Protein AF-K7MTC1-F1 (afdb_monomer_lite)

pLDDT: mean 80.87, std 8.47, range [47.0, 90.94]

Foldseek 3Di:
DKFKWKFDDADPVQWTWTAGPVRDTDRPHGHDPDPVSVCVVVVCVVVVWIKIFIWDDDPNDIDGDDIDTPGDDD

Radius of gyration: 11.88 Å; chains: 1; bounding box: 27×22×36 Å

Structure (mmCIF, N/CA/C/O backbone):
data_AF-K7MTC1-F1
#
_entry.id   AF-K7MTC1-F1
#
loop_
_atom_site.group_PDB
_atom_site.id
_atom_site.type_symbol
_atom_site.label_atom_id
_atom_site.label_alt_id
_atom_site.label_comp_id
_atom_site.label_asym_id
_atom_site.label_entity_id
_atom_site.label_seq_id
_atom_site.pdbx_PDB_ins_code
_atom_site.Cartn_x
_atom_site.Cartn_y
_atom_site.Cartn_z
_atom_site.occupancy
_atom_site.B_iso_or_equiv
_atom_site.auth_seq_id
_atom_site.auth_comp_id
_atom_site.auth_asym_id
_atom_site.auth_atom_id
_atom_site.pdbx_PDB_model_num
ATOM 1 N N . THR A 1 1 ? -17.531 -4.394 4.354 1.00 77.12 1 THR A N 1
ATOM 2 C CA . THR A 1 1 ? -17.627 -3.532 3.158 1.00 77.12 1 THR A CA 1
ATOM 3 C C . THR A 1 1 ? -16.319 -3.572 2.408 1.00 77.12 1 THR A C 1
ATOM 5 O O . THR A 1 1 ? -15.279 -3.633 3.049 1.00 77.12 1 THR A O 1
ATOM 8 N N . HIS A 1 2 ? -16.365 -3.600 1.076 1.00 79.25 2 HIS A N 1
ATOM 9 C CA . HIS A 1 2 ? -15.162 -3.591 0.248 1.00 79.25 2 HIS A CA 1
ATOM 10 C C . HIS A 1 2 ? -14.858 -2.166 -0.217 1.00 79.25 2 HIS A C 1
ATOM 12 O O . HIS A 1 2 ? -15.693 -1.541 -0.876 1.00 79.25 2 HIS A O 1
ATOM 18 N N . HIS A 1 3 ? -13.672 -1.667 0.116 1.00 83.88 3 HIS A N 1
ATOM 19 C CA . HIS A 1 3 ? -13.199 -0.350 -0.278 1.00 83.88 3 HIS A CA 1
ATOM 20 C C . HIS A 1 3 ? -11.979 -0.496 -1.178 1.00 83.88 3 HIS A C 1
ATOM 22 O O . HIS A 1 3 ? -10.995 -1.131 -0.819 1.00 83.88 3 HIS A O 1
ATOM 28 N N . ASN A 1 4 ? -12.068 0.094 -2.367 1.00 86.25 4 ASN A N 1
ATOM 29 C CA . ASN A 1 4 ? -10.953 0.171 -3.298 1.00 86.25 4 ASN A CA 1
ATOM 30 C C . ASN A 1 4 ? -10.363 1.568 -3.198 1.00 86.25 4 ASN A C 1
ATOM 32 O O . ASN A 1 4 ? -11.091 2.553 -3.372 1.00 86.25 4 ASN A O 1
ATOM 36 N N . TYR A 1 5 ? -9.066 1.635 -2.965 1.00 89.12 5 TYR A N 1
ATOM 37 C CA . TYR A 1 5 ? -8.318 2.869 -2.889 1.00 89.12 5 TYR A CA 1
ATOM 38 C C . TYR A 1 5 ? -7.212 2.851 -3.927 1.00 89.12 5 TYR A C 1
ATOM 40 O O . TYR A 1 5 ? -6.550 1.837 -4.114 1.00 89.12 5 TYR A O 1
ATOM 48 N N . GLN A 1 6 ? -7.024 3.957 -4.625 1.00 89.19 6 GLN A N 1
ATOM 49 C CA . GLN A 1 6 ? -5.963 4.072 -5.607 1.00 89.19 6 GLN A CA 1
ATOM 50 C C . GLN A 1 6 ? -4.679 4.471 -4.894 1.00 89.19 6 GLN A C 1
ATOM 52 O O . GLN A 1 6 ? -4.654 5.485 -4.211 1.00 89.19 6 GLN A O 1
ATOM 57 N N . LEU A 1 7 ? -3.617 3.700 -5.039 1.00 87.69 7 LEU A N 1
ATOM 58 C CA . LEU A 1 7 ? -2.308 4.101 -4.562 1.00 87.69 7 LEU A CA 1
ATOM 59 C C . LEU A 1 7 ? -1.802 5.287 -5.383 1.00 87.69 7 LEU A C 1
ATOM 61 O O . LEU A 1 7 ? -1.751 5.215 -6.610 1.00 87.69 7 LEU A O 1
ATOM 65 N N . ILE A 1 8 ? -1.462 6.370 -4.687 1.00 89.69 8 ILE A N 1
ATOM 66 C CA . ILE A 1 8 ? -0.985 7.622 -5.285 1.00 89.69 8 ILE A CA 1
ATOM 67 C C . ILE A 1 8 ? 0.396 8.037 -4.796 1.00 89.69 8 ILE A C 1
ATOM 69 O O . ILE A 1 8 ? 1.033 8.837 -5.471 1.00 89.69 8 ILE A O 1
ATOM 73 N N . ASP A 1 9 ? 0.837 7.545 -3.640 1.00 89.31 9 ASP A N 1
ATOM 74 C CA . ASP A 1 9 ? 2.172 7.821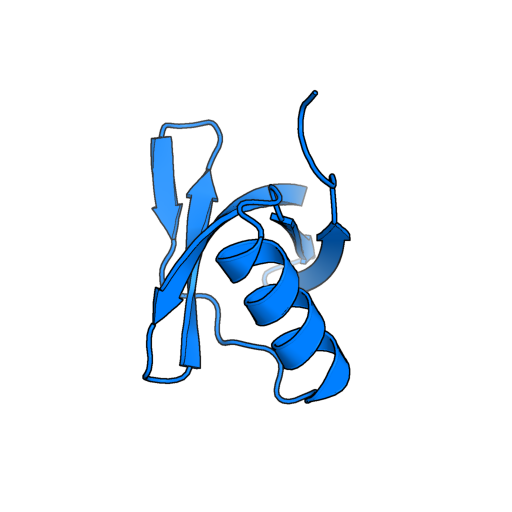 -3.123 1.00 89.31 9 ASP A CA 1
ATOM 75 C C . ASP A 1 9 ? 2.608 6.725 -2.143 1.00 89.31 9 ASP A C 1
ATOM 77 O O . ASP A 1 9 ? 1.779 6.033 -1.543 1.00 89.31 9 ASP A O 1
ATOM 81 N N . ILE A 1 10 ? 3.918 6.537 -2.015 1.00 85.62 10 ILE A N 1
ATOM 82 C CA . ILE A 1 10 ? 4.528 5.568 -1.105 1.00 85.62 10 ILE A CA 1
ATOM 83 C C . ILE A 1 10 ? 5.521 6.329 -0.236 1.00 85.62 10 ILE A C 1
ATOM 85 O O . ILE A 1 10 ? 6.573 6.759 -0.707 1.00 85.62 10 ILE A O 1
ATOM 89 N N . ALA A 1 11 ? 5.215 6.445 1.051 1.00 85.75 11 ALA A N 1
ATOM 90 C CA . ALA A 1 11 ? 6.108 7.065 2.008 1.00 85.75 11 ALA A CA 1
ATOM 91 C C . ALA A 1 11 ? 7.353 6.196 2.238 1.00 85.75 11 ALA A C 1
ATOM 93 O O . ALA A 1 11 ? 7.273 4.970 2.374 1.00 85.75 11 ALA A O 1
ATOM 94 N N . GLU A 1 12 ? 8.506 6.851 2.369 1.00 81.56 12 GLU A N 1
ATOM 95 C CA . GLU A 1 12 ? 9.791 6.198 2.651 1.00 81.56 12 GLU A CA 1
ATOM 96 C C . GLU A 1 12 ? 9.787 5.436 3.989 1.00 81.56 12 GLU A C 1
ATOM 98 O O . GLU A 1 12 ? 10.455 4.413 4.120 1.00 81.56 12 GLU A O 1
ATOM 103 N N . ASP A 1 13 ? 8.957 5.870 4.944 1.00 84.88 13 ASP A N 1
ATOM 104 C CA . ASP A 1 13 ? 8.780 5.226 6.254 1.00 84.88 13 ASP A CA 1
ATOM 105 C C . ASP A 1 13 ? 8.023 3.881 6.185 1.00 84.88 13 ASP A C 1
ATOM 107 O O . ASP A 1 13 ? 7.892 3.162 7.175 1.00 84.88 13 ASP A O 1
ATOM 111 N N . GLY A 1 14 ? 7.528 3.500 5.003 1.00 82.31 14 GLY A N 1
ATOM 112 C CA . GLY A 1 14 ? 6.796 2.251 4.825 1.00 82.31 14 GLY A CA 1
ATOM 113 C C . GLY A 1 14 ? 5.276 2.408 4.887 1.00 82.31 14 GLY A C 1
ATOM 114 O O . GLY A 1 14 ? 4.587 1.443 5.213 1.00 82.31 14 GLY A O 1
ATOM 115 N N . PHE A 1 15 ? 4.740 3.592 4.594 1.00 86.88 15 PHE A N 1
ATOM 116 C CA . PHE A 1 15 ? 3.296 3.851 4.527 1.00 86.88 15 PHE A CA 1
ATOM 117 C C . PHE A 1 15 ? 2.836 4.063 3.081 1.00 86.88 15 PHE A C 1
ATOM 119 O O . PHE A 1 15 ? 3.593 4.528 2.235 1.00 86.88 15 PHE A O 1
ATOM 126 N N . LEU A 1 16 ? 1.593 3.692 2.788 1.00 85.38 16 LEU A N 1
ATOM 127 C CA . LEU A 1 16 ? 0.950 3.842 1.489 1.00 85.38 16 LEU A CA 1
ATOM 128 C C . LEU A 1 16 ? -0.090 4.957 1.557 1.00 85.38 16 LEU A C 1
ATOM 130 O O . LEU A 1 16 ? -1.021 4.881 2.359 1.00 85.38 16 LEU A O 1
ATOM 134 N N . SER A 1 17 ? 0.026 5.932 0.661 1.00 89.81 17 SER A N 1
ATOM 135 C CA . SER A 1 17 ? -0.966 6.983 0.463 1.00 89.81 17 SER A CA 1
ATOM 136 C C . SER A 1 17 ? -1.972 6.546 -0.582 1.00 89.81 17 SER A C 1
ATOM 138 O O . SER A 1 17 ? -1.674 6.407 -1.773 1.00 89.81 17 SER A O 1
ATOM 140 N N . LEU A 1 18 ? -3.196 6.323 -0.127 1.00 88.81 18 LEU A N 1
ATOM 141 C CA . LEU A 1 18 ? -4.261 5.783 -0.946 1.00 88.81 18 LEU A CA 1
ATOM 142 C C . LEU A 1 18 ? -5.385 6.797 -1.126 1.00 88.81 18 LEU A C 1
ATOM 144 O O . LEU A 1 18 ? -6.005 7.247 -0.167 1.00 88.81 18 LEU A O 1
ATOM 148 N N . LEU A 1 19 ? -5.702 7.129 -2.368 1.00 90.94 19 LEU A N 1
ATOM 149 C CA . LEU A 1 19 ? -6.795 8.006 -2.738 1.00 90.94 19 LEU A CA 1
ATOM 150 C C . LEU A 1 19 ? -8.117 7.234 -2.803 1.00 90.94 19 LEU A C 1
ATOM 152 O O . LEU A 1 19 ? -8.303 6.272 -3.552 1.00 90.94 19 LEU A O 1
ATOM 156 N N . THR A 1 20 ? -9.080 7.693 -2.018 1.00 86.25 20 THR A N 1
ATOM 157 C CA . THR A 1 20 ? -10.470 7.246 -2.074 1.00 86.25 20 THR A CA 1
ATOM 158 C C . THR A 1 20 ? -11.202 7.895 -3.254 1.00 86.25 20 THR A C 1
ATOM 160 O O . THR A 1 20 ? -10.890 9.012 -3.659 1.00 86.25 20 THR A O 1
ATOM 163 N N . LYS A 1 21 ? -12.279 7.268 -3.744 1.00 80.69 21 LYS A N 1
ATOM 164 C CA . LYS A 1 21 ? -13.166 7.880 -4.760 1.00 80.69 21 LYS A CA 1
ATOM 165 C C . LYS A 1 21 ? -13.839 9.182 -4.303 1.00 80.69 21 LYS A C 1
ATOM 167 O O . LYS A 1 21 ? -14.346 9.922 -5.137 1.00 80.69 21 LYS A O 1
ATOM 172 N N . ASN A 1 22 ? -13.846 9.453 -2.998 1.00 85.44 22 ASN A N 1
ATOM 173 C CA . ASN A 1 22 ? -14.364 10.697 -2.433 1.00 85.44 22 ASN A CA 1
ATOM 174 C C . ASN A 1 22 ? -13.344 11.848 -2.498 1.00 85.44 22 ASN A C 1
ATOM 176 O O . ASN A 1 22 ? -13.675 12.952 -2.083 1.00 85.44 22 ASN A O 1
ATOM 180 N N . GLY A 1 23 ? -12.110 11.601 -2.952 1.00 85.81 23 GLY A N 1
ATOM 181 C CA . GLY A 1 23 ? -11.029 12.591 -2.947 1.00 85.81 23 GLY A CA 1
ATOM 182 C C . GLY A 1 23 ? -10.284 12.708 -1.613 1.00 85.81 23 GLY A C 1
ATOM 183 O O . GLY A 1 23 ? -9.429 13.571 -1.473 1.00 85.81 23 GLY A O 1
ATOM 184 N N . ASN A 1 24 ? -10.582 11.845 -0.635 1.00 89.00 24 ASN A N 1
ATOM 185 C CA . ASN A 1 24 ? -9.781 11.743 0.590 1.00 89.00 24 ASN A CA 1
ATOM 186 C C . ASN A 1 24 ? -8.536 10.895 0.334 1.00 89.00 24 ASN A C 1
ATOM 188 O O . ASN A 1 24 ? -8.637 9.890 -0.371 1.00 89.00 24 ASN A O 1
ATOM 192 N N . THR A 1 25 ? -7.419 11.251 0.956 1.00 88.81 25 THR A N 1
ATOM 193 C CA . THR A 1 25 ? -6.196 10.443 1.021 1.00 88.81 25 THR A CA 1
ATOM 194 C C . THR A 1 25 ? -6.157 9.670 2.343 1.00 88.81 25 THR A C 1
ATOM 196 O O . THR A 1 25 ? -6.569 10.189 3.380 1.00 88.81 25 THR A O 1
ATOM 199 N N . LYS A 1 26 ? -5.730 8.405 2.311 1.00 87.19 26 LYS A N 1
ATOM 200 C CA . LYS A 1 26 ? -5.513 7.554 3.488 1.00 87.19 26 LYS A CA 1
ATOM 201 C C . LYS A 1 26 ? -4.052 7.131 3.502 1.00 87.19 26 LYS A C 1
ATOM 203 O O . LYS A 1 26 ? -3.653 6.325 2.672 1.00 87.19 26 LYS A O 1
ATOM 208 N N . ASP A 1 27 ? -3.311 7.655 4.468 1.00 88.06 27 ASP A N 1
ATOM 209 C CA . ASP A 1 27 ? -1.874 7.408 4.685 1.00 88.06 27 ASP A CA 1
ATOM 210 C C . ASP A 1 27 ? -1.623 6.418 5.840 1.00 88.06 27 ASP A C 1
ATOM 212 O O . ASP A 1 27 ? -0.509 6.221 6.307 1.00 88.06 27 ASP A O 1
ATOM 216 N N . ASP A 1 28 ? -2.698 5.805 6.330 1.00 85.69 28 ASP A N 1
ATOM 217 C CA . ASP A 1 28 ? -2.727 4.937 7.509 1.00 85.69 28 ASP A CA 1
ATOM 218 C C . 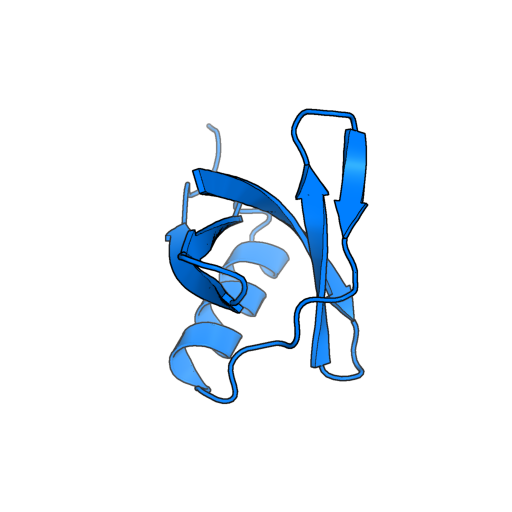ASP A 1 28 ? -2.459 3.458 7.162 1.00 85.69 28 ASP A C 1
ATOM 220 O O . ASP A 1 28 ? -2.305 2.615 8.044 1.00 85.69 28 ASP A O 1
ATOM 224 N N . LEU A 1 29 ? -2.389 3.115 5.867 1.00 81.94 29 LEU A N 1
ATOM 225 C CA . LEU A 1 29 ? -2.057 1.755 5.451 1.00 81.94 29 LEU A CA 1
ATOM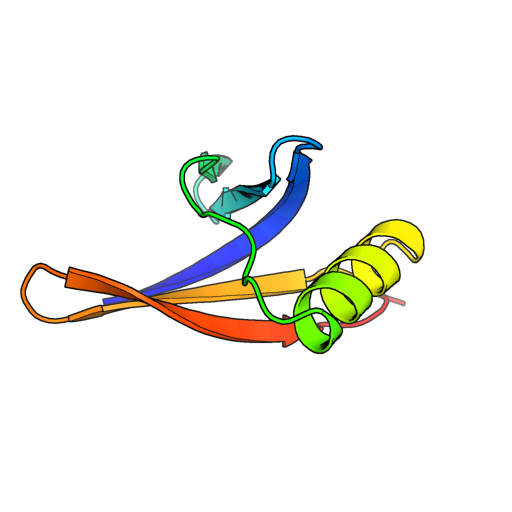 226 C C . LEU A 1 29 ? -0.549 1.556 5.382 1.00 81.94 29 LEU A C 1
ATOM 228 O O . LEU A 1 29 ? 0.153 2.202 4.612 1.00 81.94 29 LEU A O 1
ATOM 232 N N . LYS A 1 30 ? -0.061 0.593 6.158 1.00 82.19 30 LYS A N 1
ATOM 233 C CA . LYS A 1 30 ? 1.334 0.169 6.118 1.00 82.19 30 LYS A CA 1
ATOM 234 C C . LYS A 1 30 ? 1.610 -0.679 4.874 1.00 82.19 30 LYS A C 1
ATOM 236 O O . LYS A 1 30 ? 0.786 -1.510 4.487 1.00 82.19 30 LYS A O 1
ATOM 241 N N . LEU A 1 31 ? 2.779 -0.481 4.267 1.00 79.56 31 LEU A N 1
ATOM 242 C CA . LEU A 1 31 ? 3.299 -1.335 3.202 1.00 79.56 31 LEU A CA 1
ATOM 243 C C . LEU A 1 31 ? 3.317 -2.803 3.665 1.00 79.56 31 LEU A C 1
ATOM 245 O O . LEU A 1 31 ? 3.654 -3.075 4.824 1.00 79.56 31 LEU A O 1
ATOM 249 N N . PRO A 1 32 ? 2.992 -3.765 2.781 1.00 74.00 32 PRO A N 1
ATOM 250 C CA . PRO A 1 32 ? 3.228 -5.167 3.081 1.00 74.00 32 PRO A CA 1
ATOM 251 C C . PRO A 1 32 ? 4.722 -5.388 3.349 1.00 74.00 32 PRO A C 1
ATOM 253 O O . PRO A 1 32 ? 5.577 -4.834 2.662 1.00 74.00 32 PRO A O 1
ATOM 256 N N . THR A 1 33 ? 5.037 -6.233 4.329 1.00 78.62 33 THR A N 1
ATOM 257 C CA . THR A 1 33 ? 6.409 -6.695 4.606 1.00 78.62 33 THR A CA 1
ATOM 258 C C . THR A 1 33 ? 6.950 -7.638 3.532 1.00 78.62 33 THR A C 1
ATOM 260 O O . THR A 1 33 ? 8.117 -8.012 3.575 1.00 78.62 33 THR A O 1
ATOM 263 N N . ASP A 1 34 ? 6.104 -8.038 2.586 1.00 83.19 34 ASP A N 1
ATOM 264 C CA . ASP A 1 34 ? 6.463 -8.919 1.488 1.00 83.19 34 ASP A CA 1
ATOM 265 C C . ASP A 1 34 ? 7.229 -8.144 0.405 1.00 83.19 34 ASP A C 1
ATOM 267 O O . ASP A 1 34 ? 6.677 -7.262 -0.260 1.00 83.19 34 ASP A O 1
ATOM 271 N N . GLU A 1 35 ? 8.511 -8.471 0.222 1.00 82.12 35 GLU A N 1
ATOM 272 C CA . GLU A 1 35 ? 9.381 -7.828 -0.771 1.00 82.12 35 GLU A CA 1
ATOM 273 C C . GLU A 1 35 ? 8.841 -7.949 -2.200 1.00 82.12 35 GLU A C 1
ATOM 275 O O . GLU A 1 35 ? 9.052 -7.037 -3.002 1.00 82.12 35 GLU A O 1
ATOM 280 N N . SER A 1 36 ? 8.124 -9.031 -2.530 1.00 83.31 36 SER A N 1
ATOM 281 C CA . SER A 1 36 ? 7.570 -9.214 -3.873 1.00 83.31 36 SER A CA 1
ATOM 282 C C . SER A 1 36 ? 6.461 -8.199 -4.138 1.00 83.31 36 SER A C 1
ATOM 284 O O . SER A 1 36 ? 6.488 -7.510 -5.159 1.00 83.31 36 SER A O 1
ATOM 286 N N . LEU A 1 37 ? 5.544 -8.027 -3.180 1.00 81.12 37 LEU A N 1
ATOM 287 C CA . LEU A 1 37 ? 4.489 -7.014 -3.260 1.00 81.12 37 LEU A CA 1
ATOM 288 C C . LEU A 1 37 ? 5.055 -5.598 -3.238 1.00 81.12 37 LEU A C 1
ATOM 290 O O . LEU A 1 37 ? 4.609 -4.743 -3.997 1.00 81.12 37 LEU A O 1
ATOM 294 N N . LEU A 1 38 ? 6.045 -5.345 -2.384 1.00 81.62 38 LEU A N 1
ATOM 295 C CA . LEU A 1 38 ? 6.672 -4.035 -2.264 1.00 81.62 38 LEU A CA 1
ATOM 296 C C . LEU A 1 38 ? 7.398 -3.656 -3.560 1.00 81.62 38 LEU A C 1
ATOM 298 O O . LEU A 1 38 ? 7.273 -2.523 -4.021 1.00 81.62 38 LEU A O 1
ATOM 302 N N . THR A 1 39 ? 8.084 -4.615 -4.185 1.00 84.69 39 THR A N 1
ATOM 303 C CA . THR A 1 39 ? 8.691 -4.442 -5.509 1.00 84.69 39 THR A CA 1
ATOM 304 C C . THR A 1 39 ? 7.630 -4.171 -6.564 1.00 84.69 39 THR A C 1
ATOM 306 O O . THR A 1 39 ? 7.775 -3.203 -7.291 1.00 84.69 39 THR A O 1
ATOM 309 N N . GLN A 1 40 ? 6.538 -4.940 -6.616 1.00 82.69 40 GLN A N 1
ATOM 310 C CA . GLN A 1 40 ? 5.445 -4.708 -7.573 1.00 82.69 40 GLN A CA 1
ATOM 311 C C . GLN A 1 40 ? 4.786 -3.338 -7.401 1.00 82.69 40 GLN A C 1
ATOM 313 O O . GLN A 1 40 ? 4.469 -2.670 -8.380 1.00 82.69 40 GLN A O 1
ATOM 318 N N . ILE A 1 41 ? 4.586 -2.911 -6.154 1.00 82.75 41 ILE A N 1
ATOM 319 C CA . ILE A 1 41 ? 4.025 -1.603 -5.838 1.00 82.75 41 ILE A CA 1
ATOM 320 C C . ILE A 1 41 ? 4.987 -0.491 -6.278 1.00 82.75 41 ILE A C 1
ATOM 322 O O . ILE A 1 41 ? 4.567 0.457 -6.935 1.00 82.75 41 ILE A O 1
ATOM 326 N N . LYS A 1 42 ? 6.278 -0.607 -5.947 1.00 83.75 42 LYS A N 1
ATOM 327 C CA . LYS A 1 42 ? 7.295 0.368 -6.361 1.00 83.75 42 LYS A CA 1
ATOM 328 C C . LYS A 1 42 ? 7.479 0.407 -7.875 1.00 83.75 42 LYS A C 1
ATOM 330 O O . LYS A 1 42 ? 7.605 1.495 -8.420 1.00 83.75 42 LYS A O 1
ATOM 335 N N . ASP A 1 43 ? 7.480 -0.751 -8.530 1.00 86.25 43 ASP A N 1
ATOM 336 C CA . ASP A 1 43 ? 7.605 -0.910 -9.982 1.00 86.25 43 ASP A CA 1
ATOM 337 C C . ASP A 1 43 ? 6.396 -0.295 -10.698 1.00 86.25 43 ASP A C 1
ATOM 339 O O . ASP A 1 43 ? 6.533 0.572 -11.556 1.00 86.25 43 ASP A O 1
ATOM 343 N N . GLY A 1 44 ? 5.185 -0.617 -10.235 1.00 83.75 44 GLY A N 1
ATOM 344 C CA . GLY A 1 44 ? 3.976 0.016 -10.741 1.00 83.75 44 GLY A CA 1
ATOM 345 C C . GLY A 1 44 ? 3.974 1.525 -10.518 1.00 83.75 44 GLY A C 1
ATOM 346 O O . GLY A 1 44 ? 3.631 2.271 -11.427 1.00 83.75 44 GLY A O 1
ATOM 347 N N . PHE A 1 45 ? 4.431 1.994 -9.359 1.00 82.06 45 PHE A N 1
ATOM 348 C CA . PHE A 1 45 ? 4.516 3.422 -9.081 1.00 82.06 45 PHE A CA 1
ATOM 349 C C . PHE A 1 45 ? 5.557 4.142 -9.954 1.00 82.06 45 PHE A C 1
ATOM 351 O O . PHE A 1 45 ? 5.249 5.192 -10.515 1.00 82.06 45 PHE A O 1
ATOM 358 N N . VAL A 1 46 ? 6.761 3.578 -10.128 1.00 83.19 46 VAL A N 1
ATOM 359 C CA . VAL A 1 46 ? 7.815 4.175 -10.973 1.00 83.19 46 VAL A CA 1
ATOM 360 C C . VAL A 1 46 ? 7.440 4.158 -12.454 1.00 83.19 46 VAL A C 1
ATOM 362 O O . VAL A 1 46 ? 7.763 5.095 -13.178 1.00 83.19 46 VAL A O 1
ATOM 365 N N . GLU A 1 47 ? 6.711 3.136 -12.904 1.00 84.94 47 GLU A N 1
ATOM 366 C CA . GLU A 1 47 ? 6.162 3.083 -14.259 1.00 84.94 47 GLU A CA 1
ATOM 367 C C . GLU A 1 47 ? 4.957 4.018 -14.454 1.00 84.94 47 GLU A C 1
ATOM 369 O O . GLU A 1 47 ? 4.507 4.204 -15.585 1.00 84.94 47 GLU A O 1
ATOM 374 N N . GLY A 1 48 ? 4.414 4.605 -13.381 1.00 77.88 48 GLY A N 1
ATOM 375 C CA . GLY A 1 48 ? 3.180 5.391 -13.432 1.00 77.88 48 GLY A CA 1
ATOM 376 C C . GLY A 1 48 ? 1.934 4.538 -13.694 1.00 77.88 48 GLY A C 1
ATOM 377 O O . GLY A 1 48 ? 0.926 5.044 -14.191 1.00 77.88 48 GLY A O 1
ATOM 378 N N . LYS A 1 49 ? 1.989 3.237 -13.387 1.00 82.19 49 LYS A N 1
ATOM 379 C CA . LYS A 1 49 ? 0.826 2.348 -13.387 1.00 82.19 49 LYS A CA 1
ATOM 380 C C . LYS A 1 49 ? -0.086 2.731 -12.232 1.00 82.19 49 LYS A C 1
ATOM 382 O O . LYS A 1 49 ? 0.346 2.934 -11.098 1.00 82.19 49 LYS A O 1
ATOM 387 N N . ASP A 1 50 ? -1.381 2.752 -12.506 1.00 83.94 50 ASP A N 1
ATOM 388 C CA . ASP A 1 50 ? -2.356 2.852 -11.439 1.00 83.94 50 ASP A CA 1
ATOM 389 C C . ASP A 1 50 ? -2.372 1.520 -10.653 1.00 83.94 50 ASP A C 1
ATOM 391 O O . ASP A 1 50 ? -2.497 0.421 -11.208 1.00 83.94 50 ASP A O 1
ATOM 395 N N . LEU A 1 51 ? -2.248 1.620 -9.334 1.00 86.50 51 LEU A N 1
ATOM 396 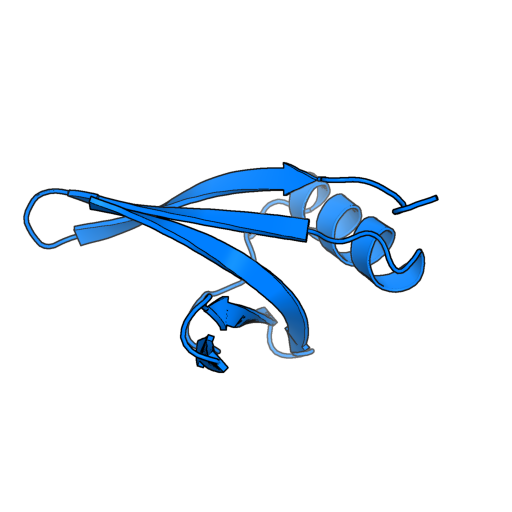C CA . LEU A 1 51 ? -2.317 0.496 -8.405 1.00 86.50 51 LEU A CA 1
ATOM 397 C C . LEU A 1 51 ? -3.547 0.694 -7.519 1.00 86.50 51 LEU A C 1
ATOM 399 O O . LEU A 1 51 ? -3.785 1.784 -7.010 1.00 86.50 51 LEU A O 1
ATOM 403 N N . VAL A 1 52 ? -4.359 -0.343 -7.340 1.00 87.88 52 VAL A N 1
ATOM 404 C CA . VAL A 1 52 ? -5.595 -0.286 -6.554 1.00 87.88 52 VAL A CA 1
ATOM 405 C C . VAL A 1 52 ? -5.498 -1.241 -5.375 1.00 87.88 52 VAL A C 1
ATOM 407 O O . VAL A 1 52 ? -5.444 -2.458 -5.529 1.00 87.88 52 VAL A O 1
ATOM 410 N N . VAL A 1 53 ? -5.523 -0.679 -4.176 1.00 86.19 53 VAL A N 1
ATOM 411 C CA . VAL A 1 53 ? -5.509 -1.398 -2.909 1.00 86.19 53 VAL A CA 1
ATOM 412 C C . VAL A 1 53 ? -6.939 -1.662 -2.457 1.00 86.19 53 VAL A C 1
ATOM 414 O O . VAL A 1 53 ? -7.751 -0.753 -2.297 1.00 86.19 53 VAL A O 1
ATOM 417 N N . SER A 1 54 ? -7.254 -2.935 -2.267 1.00 85.44 54 SER A N 1
ATOM 418 C CA . SER A 1 54 ? -8.555 -3.439 -1.844 1.00 85.44 54 SER A CA 1
ATOM 419 C C . SER A 1 54 ? -8.530 -3.763 -0.354 1.00 85.44 54 SER A C 1
ATOM 421 O O . SER A 1 54 ? -7.909 -4.739 0.077 1.00 85.44 54 SER A O 1
ATOM 423 N N . VAL A 1 55 ? -9.224 -2.945 0.434 1.00 83.94 55 VAL A N 1
ATOM 424 C CA . VAL A 1 55 ? -9.399 -3.126 1.877 1.00 83.94 55 VAL A CA 1
ATOM 425 C C . VAL A 1 55 ? -10.792 -3.674 2.133 1.00 83.94 55 VAL A C 1
ATOM 427 O O . VAL A 1 55 ? -11.800 -3.115 1.688 1.00 83.94 55 VAL A O 1
ATOM 430 N N . MET A 1 56 ? -10.860 -4.787 2.851 1.00 83.50 56 MET A N 1
ATOM 431 C CA . MET A 1 56 ? -12.113 -5.352 3.318 1.00 83.50 56 MET A CA 1
ATOM 432 C C . MET A 1 56 ? -12.239 -5.073 4.811 1.00 83.50 56 MET A C 1
ATOM 434 O O . MET A 1 56 ? -11.429 -5.528 5.610 1.00 83.50 56 MET A O 1
ATOM 438 N N . SER A 1 57 ? -13.285 -4.343 5.191 1.00 73.69 57 SER A N 1
ATOM 439 C CA . SER A 1 57 ? -13.697 -4.257 6.592 1.00 73.69 57 SER A CA 1
ATOM 440 C C . SER A 1 57 ? -14.724 -5.352 6.863 1.00 73.69 57 SER A C 1
ATOM 442 O O . SER A 1 57 ? -15.815 -5.328 6.272 1.00 73.69 57 SER A O 1
ATOM 444 N N . ALA A 1 58 ? -14.397 -6.305 7.731 1.00 73.38 58 ALA A N 1
ATOM 445 C CA . ALA A 1 58 ? -15.300 -7.359 8.185 1.00 73.38 58 ALA A CA 1
ATOM 446 C C . ALA A 1 58 ? -15.415 -7.292 9.715 1.00 73.38 58 ALA A C 1
ATOM 448 O O . ALA A 1 58 ? -14.414 -7.358 10.411 1.00 73.38 58 ALA A O 1
ATOM 449 N N . ILE A 1 59 ? -16.643 -7.103 10.217 1.00 74.19 59 ILE A N 1
ATOM 450 C CA . ILE A 1 59 ? -17.017 -7.102 11.649 1.00 74.19 59 ILE A CA 1
ATOM 451 C C . ILE A 1 59 ? -15.976 -6.401 12.552 1.00 74.19 59 ILE A C 1
ATOM 453 O O . ILE A 1 59 ? -15.433 -6.987 13.478 1.00 74.19 59 ILE A O 1
ATOM 457 N N . GLY A 1 60 ? -15.706 -5.121 12.283 1.00 67.38 60 GLY A N 1
ATOM 458 C CA . GLY A 1 60 ? -14.867 -4.278 13.147 1.00 67.38 60 GLY A CA 1
ATOM 459 C C . GLY A 1 60 ? -13.360 -4.327 12.882 1.00 67.38 60 GLY A C 1
ATOM 460 O O . GLY A 1 60 ? -12.659 -3.463 13.398 1.00 67.38 60 GLY A O 1
ATOM 461 N N . GLU A 1 61 ? -12.869 -5.242 12.044 1.00 70.12 61 GLU A N 1
ATOM 462 C CA . GLU A 1 61 ? -11.466 -5.267 11.612 1.00 70.12 61 GLU A CA 1
ATOM 463 C C . GLU A 1 61 ? -11.355 -4.848 10.138 1.00 70.12 61 GLU A C 1
ATOM 465 O O . GLU A 1 61 ? -12.047 -5.380 9.263 1.00 70.12 61 GLU A O 1
ATOM 470 N N . GLU A 1 62 ? -10.518 -3.844 9.859 1.00 66.38 62 GLU A N 1
ATOM 471 C CA . GLU A 1 62 ? -10.135 -3.438 8.504 1.00 66.38 62 GLU A CA 1
ATOM 472 C C . GLU A 1 62 ? -8.837 -4.139 8.101 1.00 66.38 62 GLU A C 1
ATOM 474 O O . GLU A 1 62 ? -7.793 -3.935 8.712 1.00 66.38 62 GLU A O 1
ATOM 479 N N . GLN A 1 63 ? -8.901 -4.983 7.069 1.00 69.19 63 GLN A N 1
ATOM 480 C CA . GLN A 1 63 ? -7.735 -5.699 6.564 1.00 69.19 63 GLN A CA 1
ATOM 481 C C . GLN A 1 63 ? -7.550 -5.432 5.071 1.00 69.19 63 GLN A C 1
ATOM 483 O O . GLN A 1 63 ? -8.481 -5.534 4.267 1.00 69.19 63 GLN A O 1
ATOM 488 N N . THR A 1 64 ? -6.320 -5.103 4.681 1.00 68.81 64 THR A N 1
ATOM 489 C CA . THR A 1 64 ? -5.921 -5.060 3.273 1.00 68.81 64 THR A CA 1
ATOM 490 C C . THR A 1 64 ? -5.904 -6.487 2.735 1.00 68.81 64 THR A C 1
ATOM 492 O O . THR A 1 64 ? -5.098 -7.304 3.173 1.00 68.81 64 THR A O 1
ATOM 495 N N . CYS A 1 65 ? -6.814 -6.811 1.816 1.00 67.00 65 CYS A N 1
ATOM 496 C CA . CYS A 1 65 ? -6.975 -8.177 1.310 1.00 67.00 65 CYS A CA 1
ATOM 497 C C . CYS A 1 65 ? -6.354 -8.385 -0.068 1.00 67.00 65 CYS A C 1
ATOM 499 O O . CYS A 1 65 ? -5.957 -9.504 -0.379 1.00 67.00 65 CYS A O 1
ATOM 501 N N . ALA A 1 66 ? -6.296 -7.350 -0.908 1.00 79.06 66 ALA A N 1
ATOM 502 C CA . ALA A 1 66 ? -5.773 -7.504 -2.259 1.00 79.06 66 ALA A CA 1
ATOM 503 C C . ALA A 1 66 ? -5.095 -6.236 -2.780 1.00 79.06 66 ALA A C 1
ATOM 505 O O . ALA A 1 66 ? -5.512 -5.113 -2.495 1.00 79.06 66 ALA A O 1
ATOM 506 N N . LEU A 1 67 ? -4.063 -6.447 -3.590 1.00 80.62 67 LEU A N 1
ATOM 507 C CA . LEU A 1 67 ? -3.443 -5.439 -4.437 1.00 80.62 67 LEU A CA 1
ATOM 508 C C . LEU A 1 67 ? -3.829 -5.770 -5.871 1.00 80.62 67 LEU A C 1
ATOM 510 O O . LEU A 1 67 ? -3.736 -6.921 -6.292 1.00 80.62 67 LEU A O 1
ATOM 514 N N . LYS A 1 68 ? -4.320 -4.772 -6.593 1.00 84.69 68 LYS A N 1
ATOM 515 C CA . LYS A 1 68 ? -4.707 -4.904 -7.987 1.00 84.69 68 LYS A CA 1
ATOM 516 C C . LYS A 1 68 ? -3.899 -3.924 -8.813 1.00 84.69 68 LYS A C 1
ATOM 518 O O . LYS A 1 68 ? -4.135 -2.721 -8.749 1.00 84.69 68 LYS A O 1
ATOM 523 N N . ASP A 1 69 ? -2.970 -4.441 -9.598 1.00 82.25 69 ASP A N 1
ATOM 524 C CA . ASP A 1 69 ? -2.364 -3.690 -10.680 1.00 82.25 69 ASP A CA 1
ATOM 525 C C . ASP A 1 69 ? -3.414 -3.460 -11.765 1.00 82.25 69 ASP A C 1
ATOM 527 O O . ASP A 1 69 ? -4.056 -4.392 -12.248 1.00 82.25 69 ASP A O 1
ATOM 531 N N . ILE A 1 70 ? -3.665 -2.195 -12.099 1.00 75.19 70 ILE A N 1
ATOM 532 C CA . ILE A 1 70 ? -4.531 -1.867 -13.236 1.00 75.19 70 ILE A CA 1
ATOM 533 C C . ILE A 1 70 ? -3.725 -1.452 -14.470 1.00 75.19 70 ILE A C 1
ATOM 535 O O . ILE A 1 70 ? -4.327 -1.181 -15.506 1.00 75.19 70 ILE A O 1
ATOM 539 N N . GLY A 1 71 ? -2.388 -1.532 -14.396 1.00 67.25 71 GLY A N 1
ATOM 540 C CA . GLY A 1 71 ? -1.486 -1.379 -15.538 1.00 67.25 71 GLY A CA 1
ATOM 541 C C . GLY A 1 71 ? -1.586 -0.005 -16.208 1.00 67.25 71 GLY A C 1
ATOM 542 O O . GLY A 1 71 ? -2.360 0.846 -15.770 1.00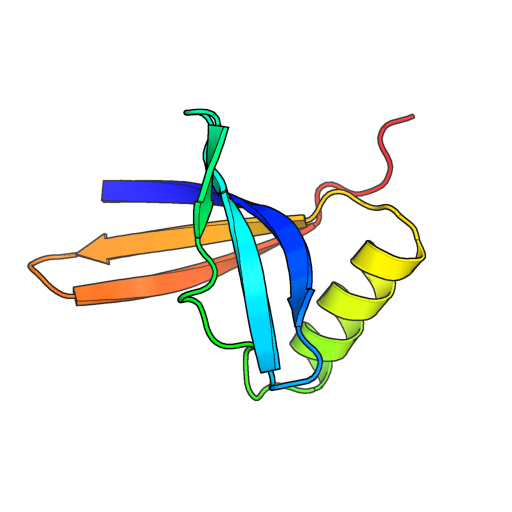 67.25 71 GLY A O 1
ATOM 543 N N . PRO A 1 72 ? -0.779 0.267 -17.247 1.00 55.25 72 PRO A N 1
ATOM 544 C CA . PRO A 1 72 ? -0.791 1.573 -17.888 1.00 55.25 72 PRO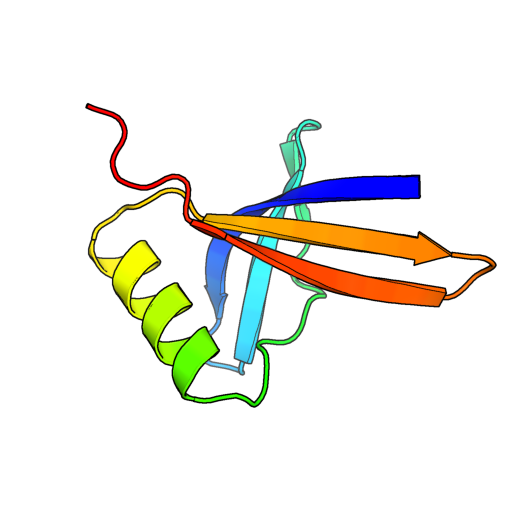 A CA 1
ATOM 545 C C . PRO A 1 72 ? -2.158 1.815 -18.539 1.00 55.25 72 PRO A C 1
ATOM 547 O O . PRO A 1 72 ? -2.600 1.039 -19.392 1.00 55.25 72 PRO A O 1
ATOM 550 N N . LYS A 1 73 ? -2.819 2.914 -18.152 1.00 53.69 73 LYS A N 1
ATOM 551 C CA . LYS A 1 73 ? -3.840 3.529 -19.003 1.00 53.69 73 LYS A CA 1
ATOM 552 C C . LYS A 1 73 ? -3.136 3.903 -20.312 1.00 53.69 73 LYS A C 1
ATOM 554 O O . LYS A 1 73 ? -2.299 4.802 -20.304 1.00 53.69 73 LYS A O 1
ATOM 559 N N . ASN A 1 74 ? -3.421 3.175 -21.394 1.00 47.00 74 ASN A N 1
ATOM 560 C CA . ASN A 1 74 ? -3.236 3.734 -22.739 1.00 47.00 74 ASN A CA 1
ATOM 561 C C . ASN A 1 74 ? -4.004 5.054 -22.853 1.00 47.00 74 ASN A C 1
ATOM 563 O O . ASN A 1 74 ? -5.102 5.138 -22.249 1.00 47.00 74 ASN A O 1
#

Secondary structure (DSSP, 8-state):
-EEEEEEEEE-TTSEEEEE-TTS-EEEEEEPPS-HHHHHHHHHHHHTT-EEEEEEEEETTEEEEEEEEEEE---

InterPro domains:
  IPR001884 Translation elongation factor IF5A-like [PTHR11673] (3-71)
  IPR012340 Nucleic acid-binding, OB-fold [G3DSA:2.40.50.140] (1-73)
  IPR012340 Nucleic acid-binding, OB-fold [SSF50249] (3-70)
  IPR020189 Translation initiation factor 5A, C-terminal [PF01287] (3-68)
  IPR020189 Translation initiation factor 5A, C-terminal [SM01376] (2-68)

Organism: Glycine max (NCBI:txid3847)

Sequence (74 aa):
THHNYQLIDIAEDGFLSLLTKNGNTKDDLKLPTDESLLTQIKDGFVEGKDLVVSVMSAIGEEQTCALKDIGPKN